Protein AF-A0A0G3H186-F1 (afdb_monomer)

Solvent-accessible surface area (backbone atoms only — not comparable to full-atom values): 3398 Å² total; per-residue (Å²): 130,83,83,71,79,51,66,67,59,55,49,52,56,41,42,41,37,73,72,69,62,41,52,61,65,56,48,19,66,75,70,71,42,57,54,73,57,51,50,52,51,43,51,49,67,72,46,73,85,73,82,88,87,132

Foldseek 3Di:
DPPPPDPVLLVVLLCCCVVVVDDLVVSCVVSVNDSVVNVVSNCVVVCVPDDDDD

Nearest PDB structures (foldseek):
  2cob-assembly1_A  TM=7.642E-01  e=2.144E-01  Homo sapiens
  7bhy-assembly1_A  TM=6.944E-01  e=1.482E-01  Bacillus subtilis subsp. subtilis str. 168
  7bhy-assembly2_C-2  TM=5.409E-01  e=1.394E-01  Bacillus subtilis subsp. subtilis str. 168
  4yrv-assembly1_A  TM=7.274E-01  e=1.959E+00  Nostoc sp. PCC 7120 = FACHB-418
  7bca-assembly1_B  TM=7.385E-01  e=2.216E+00  Escherichia coli K-12

Mean predicted aligned error: 7.11 Å

Structure (mmCIF, N/CA/C/O backbone):
data_AF-A0A0G3H186-F1
#
_entry.id   AF-A0A0G3H186-F1
#
loop_
_atom_site.group_PDB
_atom_site.id
_atom_site.type_symbol
_atom_site.label_atom_id
_atom_site.label_alt_id
_atom_site.label_comp_id
_atom_site.label_asym_id
_atom_site.label_entity_id
_atom_site.label_seq_id
_atom_site.pdbx_PDB_ins_code
_atom_site.Cartn_x
_atom_site.Cartn_y
_atom_site.Cartn_z
_atom_site.occupancy
_atom_site.B_iso_or_equiv
_atom_site.auth_seq_id
_atom_site.auth_comp_id
_atom_site.auth_asym_id
_atom_site.auth_atom_id
_atom_site.pdbx_PDB_model_num
ATOM 1 N N . MET A 1 1 ? 24.523 -0.217 -11.976 1.00 44.91 1 MET A N 1
ATOM 2 C CA . MET A 1 1 ? 23.882 -0.857 -10.807 1.00 44.91 1 MET A CA 1
ATOM 3 C C . MET A 1 1 ? 22.391 -0.594 -10.906 1.00 44.91 1 MET A C 1
ATOM 5 O O . MET A 1 1 ? 22.032 0.580 -10.938 1.00 44.91 1 MET A O 1
ATOM 9 N N . PRO A 1 2 ? 21.521 -1.608 -11.047 1.00 47.25 2 PRO A N 1
ATOM 10 C CA . PRO A 1 2 ? 20.092 -1.346 -10.978 1.00 47.25 2 PRO A CA 1
ATOM 11 C C . PRO A 1 2 ? 19.810 -0.785 -9.582 1.00 47.25 2 PRO A C 1
ATOM 13 O O . PRO A 1 2 ? 20.169 -1.410 -8.586 1.00 47.25 2 PRO A O 1
ATOM 16 N N . LYS A 1 3 ? 19.231 0.419 -9.503 1.00 57.38 3 LYS A N 1
ATOM 17 C CA . LYS A 1 3 ? 18.653 0.955 -8.265 1.00 57.38 3 LYS A CA 1
ATOM 18 C C . LYS A 1 3 ? 17.483 0.041 -7.903 1.00 57.38 3 LYS A C 1
ATOM 20 O O . LYS A 1 3 ? 16.345 0.297 -8.285 1.00 57.38 3 LYS A O 1
ATOM 25 N N . ALA A 1 4 ? 17.784 -1.098 -7.288 1.00 62.59 4 ALA A N 1
ATOM 26 C CA . ALA A 1 4 ? 16.777 -2.029 -6.832 1.00 62.59 4 ALA A CA 1
ATOM 27 C C . ALA A 1 4 ? 15.942 -1.284 -5.793 1.00 62.59 4 ALA A C 1
ATOM 29 O O . ALA A 1 4 ? 16.455 -0.867 -4.759 1.00 62.59 4 ALA A O 1
ATOM 30 N N . ILE A 1 5 ? 14.670 -1.054 -6.109 1.00 67.38 5 ILE A N 1
ATOM 31 C CA . ILE A 1 5 ? 13.718 -0.534 -5.133 1.00 67.38 5 ILE A CA 1
ATOM 32 C C . ILE A 1 5 ? 13.699 -1.531 -3.975 1.00 67.38 5 ILE A C 1
ATOM 34 O O . ILE A 1 5 ? 13.287 -2.681 -4.175 1.00 67.38 5 ILE A O 1
ATOM 38 N N . SER A 1 6 ? 14.156 -1.086 -2.802 1.00 81.81 6 SER A N 1
ATOM 39 C CA . SER A 1 6 ? 14.241 -1.904 -1.595 1.00 81.81 6 SER A CA 1
ATOM 40 C C . SER A 1 6 ? 12.894 -2.543 -1.281 1.00 81.81 6 SER A C 1
ATOM 42 O O . SER A 1 6 ? 11.850 -1.892 -1.360 1.00 81.81 6 SER A O 1
ATOM 44 N N . GLU A 1 7 ? 12.905 -3.817 -0.896 1.00 82.25 7 GLU A N 1
ATOM 45 C CA . GLU A 1 7 ? 11.678 -4.532 -0.524 1.00 82.25 7 GLU A CA 1
ATOM 46 C C . GLU A 1 7 ? 10.964 -3.866 0.655 1.00 82.25 7 GLU A C 1
ATOM 48 O O . GLU A 1 7 ? 9.742 -3.746 0.628 1.00 82.25 7 GLU A O 1
ATOM 53 N N . GLN A 1 8 ? 11.728 -3.298 1.596 1.00 83.81 8 GLN A N 1
ATOM 54 C CA . GLN A 1 8 ? 11.199 -2.465 2.681 1.00 83.81 8 GLN A CA 1
ATOM 55 C C . GLN A 1 8 ? 10.356 -1.295 2.168 1.00 83.81 8 GLN A C 1
ATOM 57 O O . GLN A 1 8 ? 9.256 -1.072 2.658 1.00 83.81 8 GLN A O 1
ATOM 62 N N . TYR A 1 9 ? 10.821 -0.583 1.138 1.00 86.88 9 TYR A N 1
ATOM 63 C CA . TYR A 1 9 ? 10.078 0.543 0.573 1.00 86.88 9 TYR A CA 1
ATOM 64 C C . TYR A 1 9 ? 8.768 0.081 -0.087 1.00 86.88 9 TYR A C 1
ATOM 66 O O . TYR A 1 9 ? 7.727 0.721 0.068 1.00 86.88 9 TYR A O 1
ATOM 74 N N . LYS A 1 10 ? 8.785 -1.072 -0.773 1.00 88.31 10 LYS A N 1
ATOM 75 C CA . LYS A 1 10 ? 7.566 -1.668 -1.347 1.00 88.31 10 LYS A CA 1
ATOM 76 C C . LYS A 1 10 ? 6.568 -2.048 -0.257 1.00 88.31 10 LYS A C 1
ATOM 78 O O . LYS A 1 10 ? 5.390 -1.726 -0.392 1.00 88.31 10 LYS A O 1
ATOM 83 N N . GLN A 1 11 ? 7.034 -2.705 0.807 1.00 87.62 11 GLN A N 1
ATOM 84 C CA . GLN A 1 11 ? 6.188 -3.077 1.940 1.00 87.62 11 GLN A CA 1
ATOM 85 C C . GLN A 1 11 ? 5.608 -1.845 2.625 1.00 87.62 11 GLN A C 1
ATOM 87 O O . GLN A 1 11 ? 4.411 -1.818 2.863 1.00 87.62 11 GLN A O 1
ATOM 92 N N . GLN A 1 12 ? 6.402 -0.797 2.840 1.00 90.75 12 GLN A N 1
ATOM 93 C CA . GLN A 1 12 ? 5.935 0.441 3.461 1.00 90.75 12 GLN A CA 1
ATOM 94 C C . GLN A 1 12 ? 4.802 1.102 2.656 1.00 90.75 12 GLN A C 1
ATOM 96 O O . GLN A 1 12 ? 3.804 1.535 3.229 1.00 90.75 12 GLN A O 1
ATOM 101 N N . CYS A 1 13 ? 4.902 1.117 1.320 1.00 91.19 13 CYS A N 1
ATOM 102 C CA . CYS A 1 13 ? 3.831 1.629 0.459 1.00 91.19 13 CYS A CA 1
ATOM 103 C C . CYS A 1 13 ? 2.572 0.745 0.494 1.00 91.19 13 CYS A C 1
ATOM 105 O O . CYS A 1 13 ? 1.451 1.248 0.447 1.00 91.19 13 CYS A O 1
ATOM 107 N N . VAL A 1 14 ? 2.745 -0.578 0.544 1.00 90.25 14 VAL A N 1
ATOM 108 C CA . VAL A 1 14 ? 1.639 -1.544 0.618 1.00 90.25 14 VAL A CA 1
ATOM 109 C C . VAL A 1 14 ? 0.916 -1.449 1.964 1.00 90.25 14 VAL A C 1
ATOM 111 O O . VAL A 1 14 ? -0.310 -1.400 1.985 1.00 90.25 14 VAL A O 1
ATOM 114 N N . ASP A 1 15 ? 1.659 -1.355 3.062 1.00 91.06 15 ASP A N 1
ATOM 115 C CA . ASP A 1 15 ? 1.150 -1.221 4.428 1.00 91.06 15 ASP A CA 1
ATOM 116 C C . ASP A 1 15 ? 0.384 0.095 4.611 1.00 91.06 15 ASP A C 1
ATOM 118 O O . ASP A 1 15 ? -0.725 0.117 5.139 1.00 91.06 15 ASP A O 1
ATOM 122 N N . ALA A 1 16 ? 0.880 1.187 4.025 1.00 91.12 16 ALA A N 1
ATOM 123 C CA . ALA A 1 16 ? 0.161 2.455 4.013 1.00 91.12 16 ALA A CA 1
ATOM 124 C C . ALA A 1 16 ? -1.234 2.354 3.363 1.00 91.12 16 ALA A C 1
ATOM 126 O O . ALA A 1 16 ? -2.167 3.036 3.782 1.00 91.12 16 ALA A O 1
ATOM 127 N N . VAL A 1 17 ? -1.412 1.488 2.363 1.00 90.25 17 VAL A N 1
ATOM 128 C CA . VAL A 1 17 ? -2.729 1.255 1.751 1.00 90.25 17 VAL A CA 1
ATOM 129 C C . VAL A 1 17 ? -3.551 0.229 2.533 1.00 90.25 17 VAL A C 1
ATOM 131 O O . VAL A 1 17 ? -4.753 0.418 2.701 1.00 90.25 17 VAL A O 1
ATOM 134 N N . LEU A 1 18 ? -2.941 -0.873 2.978 1.00 88.38 18 LEU A N 1
ATOM 135 C CA . LEU A 1 18 ? -3.656 -2.001 3.586 1.00 88.38 18 LEU A CA 1
ATOM 136 C C . LEU A 1 18 ? -3.934 -1.816 5.082 1.00 88.38 18 LEU A C 1
ATOM 138 O O . LEU A 1 18 ? -5.014 -2.181 5.533 1.00 88.38 18 LEU A O 1
ATOM 142 N N . VAL A 1 19 ? -2.984 -1.258 5.830 1.00 90.38 19 VAL A N 1
ATOM 143 C CA . VAL A 1 19 ? -3.039 -1.084 7.289 1.00 90.38 19 VAL A CA 1
ATOM 144 C C . VAL A 1 19 ? -3.515 0.315 7.652 1.00 90.38 19 VAL A C 1
ATOM 146 O O . VAL A 1 19 ? -4.454 0.460 8.428 1.00 90.38 19 VAL A O 1
ATOM 149 N N . LEU A 1 20 ? -2.923 1.356 7.055 1.00 88.75 20 LEU A N 1
ATOM 150 C CA . LEU A 1 20 ? -3.337 2.742 7.318 1.00 88.75 20 LEU A CA 1
ATOM 151 C C . LEU A 1 20 ? -4.601 3.149 6.538 1.00 88.75 20 LEU A C 1
ATOM 153 O O . LEU A 1 20 ? -5.129 4.236 6.762 1.00 88.75 20 LEU A O 1
ATOM 157 N N . GLY A 1 21 ? -5.077 2.312 5.608 1.00 88.81 21 GLY A N 1
ATOM 158 C CA . GLY A 1 21 ? -6.285 2.573 4.820 1.00 88.81 21 GLY A CA 1
ATOM 159 C C . GLY A 1 21 ? -6.163 3.746 3.840 1.00 88.81 21 GLY A C 1
ATOM 160 O O . GLY A 1 21 ? -7.182 4.262 3.376 1.00 88.81 21 GLY A O 1
ATOM 161 N N . LYS A 1 22 ? -4.941 4.199 3.519 1.00 90.94 22 LYS A N 1
ATOM 162 C CA . LYS A 1 22 ? -4.730 5.294 2.564 1.00 90.94 22 LYS A CA 1
ATOM 163 C C . LYS A 1 22 ? -5.105 4.858 1.149 1.00 90.94 22 LYS A C 1
ATOM 165 O O . LYS A 1 22 ? -4.944 3.704 0.751 1.00 90.94 22 LYS A O 1
ATOM 170 N N . THR A 1 23 ? -5.545 5.811 0.335 1.00 89.81 23 THR A N 1
ATOM 171 C CA . THR A 1 23 ? -5.800 5.546 -1.086 1.00 89.81 23 THR A CA 1
ATOM 172 C C . THR A 1 23 ? -4.495 5.399 -1.872 1.00 89.81 23 THR A C 1
ATOM 174 O O . THR A 1 23 ? -3.461 5.979 -1.532 1.00 89.81 23 THR A O 1
ATOM 177 N N . ARG A 1 24 ? -4.544 4.652 -2.983 1.00 87.94 24 ARG A N 1
ATOM 178 C CA . ARG A 1 24 ? -3.387 4.470 -3.879 1.00 87.94 24 ARG A CA 1
ATOM 179 C C . ARG A 1 24 ? -2.852 5.800 -4.415 1.00 87.94 24 ARG A C 1
ATOM 181 O O . ARG A 1 24 ? -1.653 5.919 -4.626 1.00 87.94 24 ARG A O 1
ATOM 188 N N . GLU A 1 25 ? -3.722 6.787 -4.624 1.00 90.94 25 GLU A N 1
ATOM 189 C CA . GLU A 1 25 ? -3.342 8.131 -5.074 1.00 90.94 25 GLU A CA 1
ATOM 190 C C . GLU A 1 25 ? -2.608 8.927 -3.996 1.00 90.94 25 GLU A C 1
ATOM 192 O O . GLU A 1 25 ? -1.604 9.568 -4.301 1.00 90.94 25 GLU A O 1
ATOM 197 N N . GLN A 1 26 ? -3.049 8.852 -2.736 1.00 91.12 26 GLN A N 1
ATOM 198 C CA . GLN A 1 26 ? -2.334 9.487 -1.627 1.00 91.12 26 GLN A CA 1
ATOM 199 C C . GLN A 1 26 ? -0.942 8.889 -1.458 1.00 91.12 26 GLN A C 1
ATOM 201 O O . GLN A 1 26 ? 0.036 9.627 -1.427 1.00 91.12 26 GLN A O 1
ATOM 206 N N . VAL A 1 27 ? -0.837 7.558 -1.436 1.00 90.69 27 VAL A N 1
ATOM 207 C CA . VAL A 1 27 ? 0.460 6.876 -1.324 1.00 90.69 27 VAL A CA 1
ATOM 208 C C . VAL A 1 27 ? 1.338 7.169 -2.544 1.00 90.69 27 VAL A C 1
ATOM 210 O O . VAL A 1 27 ? 2.534 7.392 -2.404 1.00 90.69 27 VAL A O 1
ATOM 213 N N . SER A 1 28 ? 0.755 7.253 -3.739 1.00 90.00 28 SER A N 1
ATOM 214 C CA . SER A 1 28 ? 1.487 7.627 -4.950 1.00 90.00 28 SER A CA 1
ATOM 215 C C . SER A 1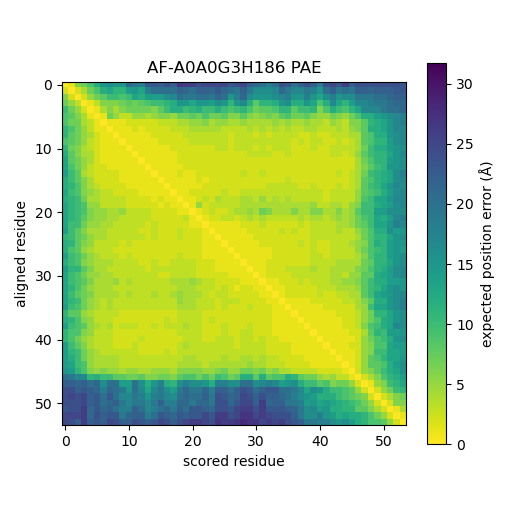 28 ? 2.107 9.021 -4.866 1.00 90.00 28 SER A C 1
ATOM 217 O O . SER A 1 28 ? 3.265 9.186 -5.237 1.00 90.00 28 SER A O 1
ATOM 219 N N . ARG A 1 29 ? 1.370 10.008 -4.345 1.00 90.00 29 ARG A N 1
ATOM 220 C CA . ARG A 1 29 ? 1.869 11.380 -4.174 1.00 90.00 29 ARG A CA 1
ATOM 221 C C . ARG A 1 29 ? 2.855 11.517 -3.018 1.00 90.00 29 ARG A C 1
ATOM 223 O O . ARG A 1 29 ? 3.820 12.253 -3.142 1.00 90.00 29 ARG A O 1
ATOM 230 N N . GLU A 1 30 ? 2.604 10.832 -1.908 1.00 89.19 30 GLU A N 1
ATOM 231 C CA . GLU A 1 30 ? 3.394 10.957 -0.677 1.00 89.19 30 GLU A CA 1
ATOM 232 C C . GLU A 1 30 ? 4.733 10.224 -0.769 1.00 89.19 30 GLU A C 1
ATOM 234 O O . GLU A 1 30 ? 5.749 10.731 -0.307 1.00 89.19 30 GLU A O 1
ATOM 239 N N . TYR A 1 31 ? 4.741 9.046 -1.393 1.00 85.69 31 TYR A N 1
ATOM 240 C CA . TYR A 1 31 ? 5.942 8.225 -1.534 1.00 85.69 31 TYR A CA 1
ATOM 241 C C . TYR A 1 31 ? 6.585 8.357 -2.918 1.00 85.69 31 TYR A C 1
ATOM 243 O O . TYR A 1 31 ? 7.615 7.736 -3.148 1.00 85.69 31 TYR A O 1
ATOM 251 N N . GLU A 1 32 ? 6.001 9.134 -3.835 1.00 88.06 32 GLU A N 1
ATOM 252 C CA . GLU A 1 32 ? 6.446 9.267 -5.234 1.00 88.06 32 GLU A CA 1
ATOM 253 C C . GLU A 1 32 ? 6.505 7.922 -5.985 1.00 88.06 32 GLU A C 1
ATOM 255 O O . GLU A 1 32 ? 7.366 7.668 -6.830 1.00 88.06 32 GLU A O 1
ATOM 260 N N . VAL A 1 33 ? 5.557 7.028 -5.687 1.00 86.88 33 VAL A N 1
ATOM 261 C CA . VAL A 1 33 ? 5.431 5.722 -6.346 1.00 86.88 33 VAL A CA 1
ATOM 262 C C . VAL A 1 33 ? 4.358 5.761 -7.428 1.00 86.88 33 VAL A C 1
ATOM 264 O O . VAL A 1 33 ? 3.275 6.305 -7.233 1.00 86.88 33 VAL A O 1
ATOM 267 N N 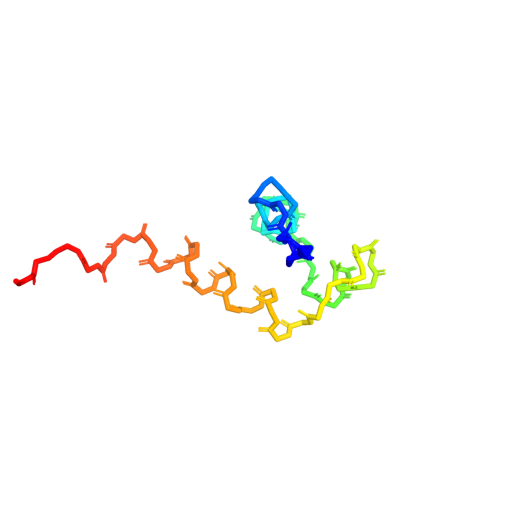. SER A 1 34 ? 4.593 5.129 -8.578 1.00 89.69 34 SER A N 1
ATOM 268 C CA . SER A 1 34 ? 3.551 5.010 -9.603 1.00 89.69 34 SER A CA 1
ATOM 269 C C . SER A 1 34 ? 2.370 4.170 -9.104 1.00 89.69 34 SER A C 1
ATOM 271 O O . SER A 1 34 ? 2.551 3.030 -8.667 1.00 89.69 34 SER A O 1
ATOM 273 N N . THR A 1 35 ? 1.145 4.675 -9.268 1.00 87.75 35 THR A N 1
ATOM 274 C CA . THR A 1 35 ? -0.101 3.955 -8.938 1.00 87.75 35 THR A CA 1
ATOM 275 C C . THR A 1 35 ? -0.171 2.565 -9.579 1.00 87.75 35 THR A C 1
ATOM 277 O O . THR A 1 35 ? -0.590 1.609 -8.928 1.00 87.75 35 THR A O 1
ATOM 280 N N . SER A 1 36 ? 0.320 2.407 -10.812 1.00 88.56 36 SER A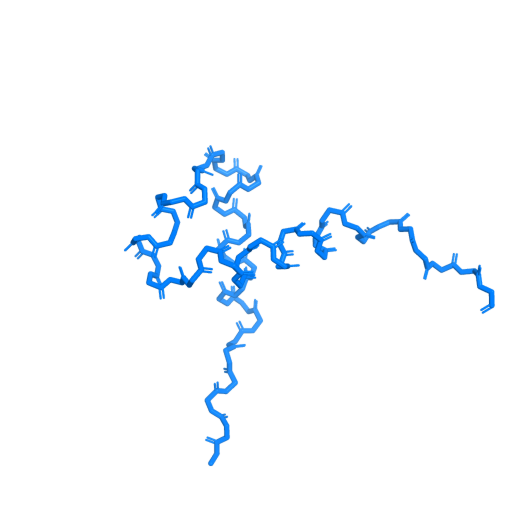 N 1
ATOM 281 C CA . SER A 1 36 ? 0.399 1.114 -11.512 1.00 88.56 36 SER A CA 1
ATOM 282 C C . SER A 1 36 ? 1.399 0.131 -10.884 1.00 88.56 36 SER A C 1
ATOM 284 O O . SER A 1 36 ? 1.193 -1.083 -10.918 1.00 88.56 36 SER A O 1
ATOM 286 N N . ALA A 1 37 ? 2.507 0.625 -10.320 1.00 88.81 37 ALA A N 1
ATOM 287 C CA . ALA A 1 37 ? 3.472 -0.209 -9.601 1.00 88.81 37 ALA A CA 1
ATOM 288 C C . ALA A 1 37 ? 2.896 -0.644 -8.249 1.00 88.81 37 ALA A C 1
ATOM 290 O O . ALA A 1 37 ? 2.903 -1.834 -7.934 1.00 88.81 37 ALA A O 1
ATOM 291 N N . LEU A 1 38 ? 2.297 0.301 -7.521 1.00 89.81 38 LEU A N 1
ATOM 292 C CA . LEU A 1 38 ? 1.621 0.046 -6.256 1.00 89.81 38 LEU A CA 1
ATOM 293 C C . LEU A 1 38 ? 0.461 -0.945 -6.420 1.00 89.81 38 LEU A C 1
ATOM 295 O O . LEU A 1 38 ? 0.321 -1.863 -5.621 1.00 89.8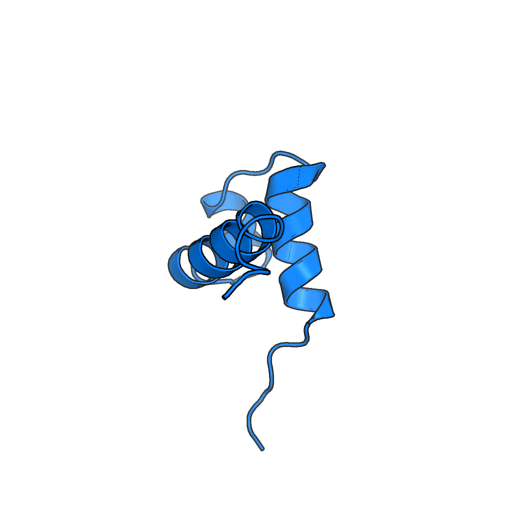1 38 LEU A O 1
ATOM 299 N N . GLY A 1 39 ? -0.320 -0.834 -7.497 1.00 89.50 39 GLY A N 1
ATOM 300 C CA . GLY A 1 39 ? -1.377 -1.788 -7.834 1.00 89.50 39 GLY A CA 1
ATOM 301 C C . GLY A 1 39 ? -0.863 -3.221 -7.999 1.00 89.50 39 GLY A C 1
ATOM 302 O O . GLY A 1 39 ? -1.471 -4.145 -7.467 1.00 89.50 39 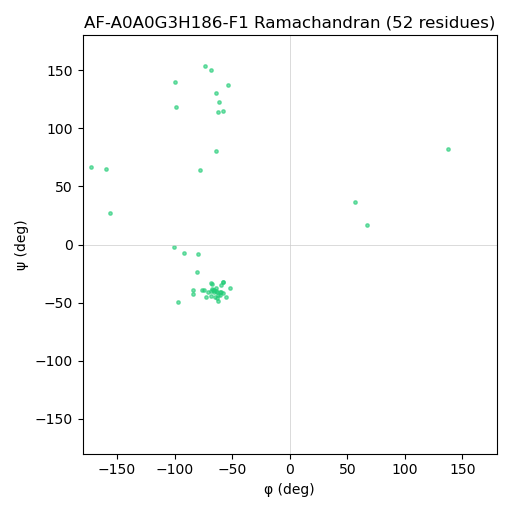GLY A O 1
ATOM 303 N N . ARG A 1 40 ? 0.291 -3.413 -8.658 1.00 89.12 40 ARG A N 1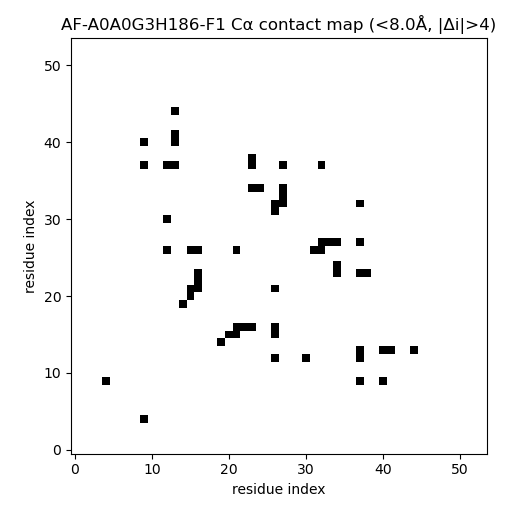
ATOM 304 C CA . ARG A 1 40 ? 0.935 -4.734 -8.778 1.00 89.12 40 ARG A CA 1
ATOM 305 C C . ARG A 1 40 ? 1.434 -5.263 -7.435 1.00 89.12 40 ARG A C 1
ATOM 307 O O . ARG A 1 40 ? 1.296 -6.453 -7.172 1.00 89.12 40 ARG A O 1
ATOM 314 N N . TRP A 1 41 ? 1.995 -4.407 -6.582 1.00 89.62 41 TRP A N 1
ATOM 315 C CA . TRP A 1 41 ? 2.458 -4.819 -5.252 1.00 89.62 41 TRP A CA 1
ATOM 316 C C . TRP A 1 41 ? 1.298 -5.184 -4.332 1.00 89.62 41 TRP A C 1
ATOM 318 O O . TRP A 1 41 ? 1.370 -6.197 -3.649 1.00 89.62 41 TRP A O 1
ATOM 328 N N . LEU A 1 42 ? 0.202 -4.426 -4.383 1.00 87.69 42 LEU A N 1
ATOM 329 C CA . LEU A 1 42 ? -1.027 -4.727 -3.655 1.00 87.69 42 LEU A CA 1
ATOM 330 C C . LEU A 1 42 ? -1.691 -6.007 -4.156 1.00 87.69 42 LEU A C 1
ATOM 332 O O . LEU A 1 42 ? -2.158 -6.793 -3.343 1.00 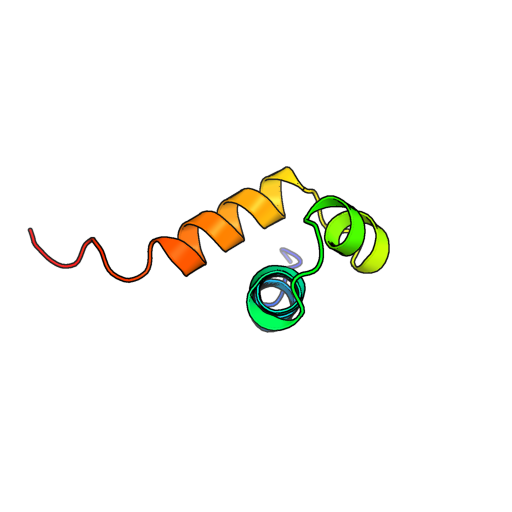87.69 42 LEU A O 1
ATOM 336 N N . ALA A 1 43 ? -1.721 -6.231 -5.472 1.00 86.38 43 ALA A N 1
ATOM 337 C CA . ALA A 1 43 ? -2.229 -7.472 -6.048 1.00 86.38 43 ALA A CA 1
ATOM 338 C C . ALA A 1 43 ? -1.382 -8.674 -5.613 1.00 86.38 43 ALA A C 1
ATOM 340 O O . ALA A 1 43 ? -1.938 -9.700 -5.247 1.00 86.38 43 ALA A O 1
ATOM 341 N N . LYS A 1 44 ? -0.050 -8.529 -5.573 1.00 84.31 44 LYS A N 1
ATOM 342 C CA . LYS A 1 44 ? 0.848 -9.564 -5.050 1.00 84.31 44 LYS A CA 1
ATOM 343 C C . LYS A 1 44 ? 0.625 -9.803 -3.553 1.00 84.31 44 LYS A C 1
ATOM 345 O O . LYS A 1 44 ? 0.503 -10.950 -3.162 1.00 84.31 44 LYS A O 1
ATOM 350 N N . ALA A 1 45 ? 0.511 -8.745 -2.750 1.00 82.62 45 ALA A N 1
ATOM 351 C CA . ALA A 1 45 ? 0.296 -8.836 -1.303 1.00 82.62 45 ALA A CA 1
ATOM 352 C C . ALA A 1 45 ? -1.091 -9.388 -0.920 1.00 82.62 45 ALA A C 1
ATOM 354 O O . ALA A 1 45 ? -1.219 -10.077 0.082 1.00 82.62 45 ALA A O 1
ATOM 355 N N . ARG A 1 46 ? -2.131 -9.111 -1.720 1.00 77.38 46 ARG A N 1
ATOM 356 C CA . ARG A 1 46 ? -3.465 -9.724 -1.572 1.00 77.38 46 ARG A CA 1
ATOM 357 C C . ARG A 1 46 ? -3.558 -11.124 -2.183 1.00 77.38 46 ARG A C 1
ATOM 359 O O . ARG A 1 46 ? -4.450 -11.869 -1.806 1.00 77.38 46 ARG A O 1
ATOM 366 N N . GLY A 1 47 ? -2.693 -11.447 -3.146 1.00 67.69 47 GLY A N 1
ATOM 367 C CA . GLY A 1 47 ? -2.645 -12.730 -3.854 1.00 67.69 47 GLY A CA 1
ATOM 368 C C . GLY A 1 47 ? -1.706 -13.765 -3.230 1.00 67.69 47 GLY A C 1
ATOM 369 O O . GLY A 1 47 ? -1.707 -14.920 -3.648 1.00 67.69 47 GLY A O 1
ATOM 370 N N . THR A 1 48 ? -0.923 -13.397 -2.216 1.00 54.47 48 THR A N 1
ATOM 371 C CA . THR A 1 48 ? -0.143 -14.333 -1.394 1.00 54.47 48 THR A CA 1
ATOM 372 C C . THR A 1 48 ? -1.022 -15.035 -0.363 1.00 54.47 48 THR A C 1
ATOM 374 O O . THR A 1 48 ? -0.831 -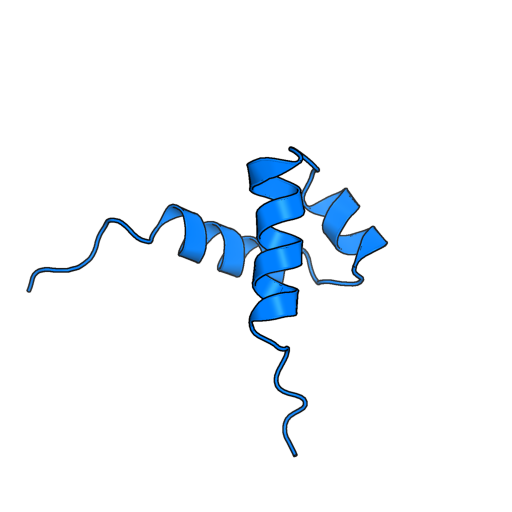14.860 0.830 1.00 54.47 48 THR A O 1
ATOM 377 N N . GLU A 1 49 ? -1.974 -15.821 -0.868 1.00 49.66 49 GLU A N 1
ATOM 378 C CA . GLU A 1 49 ? -2.467 -17.069 -0.260 1.00 49.66 49 GLU A CA 1
ATOM 379 C C . GLU A 1 49 ? -3.097 -18.004 -1.324 1.00 49.66 49 GLU A C 1
ATOM 381 O O . GLU A 1 49 ? -3.970 -18.813 -1.028 1.00 49.66 49 GLU A O 1
ATOM 386 N N . GLY A 1 50 ? -2.676 -17.924 -2.598 1.00 46.78 50 GLY A N 1
ATOM 387 C CA . GLY A 1 50 ? -3.278 -18.762 -3.640 1.00 46.78 50 GLY A CA 1
ATOM 388 C C . GLY A 1 50 ? -2.449 -18.949 -4.905 1.00 46.78 50 GLY A C 1
ATOM 389 O O . GLY A 1 50 ? -2.879 -18.501 -5.956 1.00 46.78 50 GLY A O 1
ATOM 390 N N . THR A 1 51 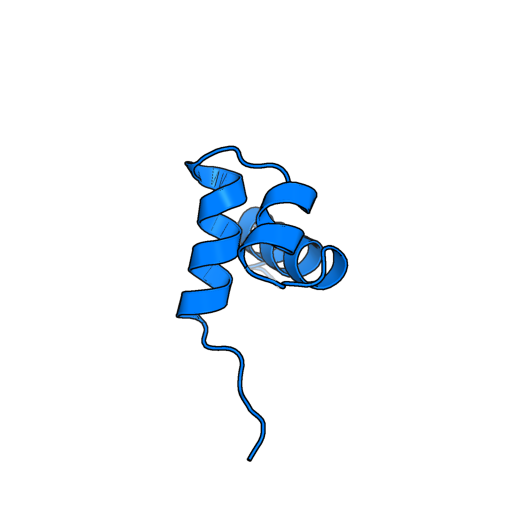? -1.291 -19.607 -4.797 1.00 49.03 51 THR A N 1
ATOM 391 C CA . THR A 1 51 ? -0.796 -20.622 -5.757 1.00 49.03 51 THR A CA 1
ATOM 392 C C . THR A 1 51 ? 0.470 -21.270 -5.186 1.00 49.03 51 THR A C 1
ATOM 394 O O . THR A 1 51 ? 1.567 -21.101 -5.711 1.00 49.03 51 THR A O 1
ATOM 397 N N . GLU A 1 52 ? 0.319 -22.010 -4.090 1.00 49.81 52 GLU A N 1
ATOM 398 C CA . GLU A 1 52 ? 1.053 -23.267 -3.949 1.00 49.81 52 GLU A CA 1
ATOM 399 C C . GLU A 1 52 ? 0.063 -24.369 -4.338 1.00 49.81 52 GLU A C 1
ATOM 401 O O . GLU A 1 52 ? -0.996 -24.463 -3.718 1.00 49.81 52 GLU A O 1
ATOM 406 N N . SER A 1 53 ? 0.383 -25.119 -5.399 1.00 46.25 53 SER A N 1
ATOM 407 C CA . SER A 1 53 ? -0.141 -26.440 -5.820 1.00 46.25 53 SER A CA 1
ATOM 408 C C . SER A 1 53 ? -0.383 -26.498 -7.335 1.00 46.25 53 SER A C 1
ATOM 410 O O . SER A 1 53 ? -1.511 -26.326 -7.795 1.00 46.25 53 SER A O 1
ATOM 412 N N . VAL A 1 54 ? 0.678 -26.757 -8.108 1.00 39.59 54 VAL A N 1
ATOM 413 C CA . VAL A 1 54 ? 0.752 -27.909 -9.031 1.00 39.59 54 VAL A CA 1
ATOM 414 C C . VAL A 1 54 ? 2.208 -28.204 -9.376 1.00 39.59 54 VAL A C 1
ATOM 416 O O . VAL A 1 54 ? 2.970 -27.228 -9.563 1.00 39.59 54 VAL A O 1
#

Organism: NCBI:txid571915

Sequence (54 aa):
MPKAISEQYKQQCVDAVLVLGKTREQVSREYEVSTSALGRWLAKARGTEGTESV

pLDDT: mean 79.57, std 16.0, range [39.59, 91.19]

Secondary structure (DSSP, 8-state):
------HHHHHHHHHHHHTS---HHHHHHHHT--HHHHHHHHHHHHHTTS----

Radius of gyration: 12.26 Å; Cα contacts (8 Å, |Δi|>4): 30; chains: 1; bounding box: 30×39×19 Å

InterPro domains:
  IPR009057 Homedomain-like superfamily [SSF46689] (4-49)